Protein AF-A0A3C0QHV0-F1 (afdb_monomer_lite)

Sequence (164 aa):
MKIDFVPDALIFDVDGVLLNVERSFPEVIRQGIQKGWESVCGGITDSIGYTSEHERIFKRHGAFNDDYDIAWTMLSIAAFSGKKDLSAALPSPQMLSEELATFSADVISWISERYGAPVPRDAVRKMCAELYFGTEGAPGLYRLEIPMLGSNWEDLPLPVGVYT

Radius of gyration: 19.32 Å; chains: 1; bounding box: 57×33×51 Å

Secondary structure (DSSP, 8-state):
-------S-EEE-SBTTTEE-TTHHHHHHHHHHHHHHHHTS--B--S----HHHHHHHHHHSS--SHHHHHHHHHHHHHHTT-SBHHHHSPPHHHHHHHHHT--S-HHHHHHHHH-S-S-HHHHHHHHHHHHHEETTEE-GGGG-EE---S-GGGSSS-EEE--

Foldseek 3Di:
DDPPDDDQEAEFECDPTFKDCVFLLQVLLQVLLQCCCCPFLVAHEPDSQDDVLLVVLQVVLVLPPDSLLSSVLQNLQLSLQVDRYSNSRGDDSVRSNVLSVPDDDHSVVSSCVPRNCRGDSVVSVVSSVCQQPPDPVGHHSVVVMDGPDPDDCVPDPHHYHYDD

pLDDT: mean 90.97, std 7.18, range [48.31, 97.31]

Structure (mmCIF, N/CA/C/O backbone):
data_AF-A0A3C0QHV0-F1
#
_entry.id   AF-A0A3C0QHV0-F1
#
loop_
_atom_site.group_PDB
_atom_site.id
_atom_site.type_symbol
_atom_site.label_atom_id
_atom_site.label_alt_id
_atom_site.label_comp_id
_atom_site.label_asym_id
_atom_site.label_entity_id
_atom_site.label_seq_id
_atom_site.pdbx_PDB_ins_code
_atom_site.Cartn_x
_atom_site.Cartn_y
_atom_site.Cartn_z
_atom_site.occupancy
_atom_site.B_iso_or_equiv
_atom_site.auth_seq_id
_atom_site.auth_comp_id
_atom_site.auth_asym_id
_atom_site.auth_atom_id
_atom_site.pdbx_PDB_model_num
ATOM 1 N N . MET A 1 1 ? 37.385 19.005 -13.133 1.00 48.31 1 MET A N 1
ATOM 2 C CA . MET A 1 1 ? 37.689 17.612 -13.511 1.00 48.31 1 MET A CA 1
ATOM 3 C C . MET A 1 1 ? 36.564 17.162 -14.430 1.00 48.31 1 MET A C 1
ATOM 5 O O . MET A 1 1 ? 35.436 17.103 -13.963 1.00 48.31 1 MET A O 1
ATOM 9 N N . LYS A 1 2 ? 36.812 17.012 -15.738 1.00 54.16 2 LYS A N 1
ATOM 10 C CA . LYS A 1 2 ? 35.833 16.377 -16.630 1.00 54.16 2 LYS A CA 1
ATOM 11 C C . LYS A 1 2 ? 36.000 14.880 -16.436 1.00 54.16 2 LYS A C 1
ATOM 13 O O . LYS A 1 2 ? 37.113 14.381 -16.557 1.00 54.16 2 LYS A O 1
ATOM 18 N N . ILE A 1 3 ? 34.934 14.221 -16.019 1.00 58.59 3 ILE A N 1
ATOM 19 C CA . ILE A 1 3 ? 34.907 12.770 -15.945 1.00 58.59 3 ILE A CA 1
ATOM 20 C C . ILE A 1 3 ? 34.536 12.310 -17.355 1.00 58.59 3 ILE A C 1
ATOM 22 O O . ILE A 1 3 ? 33.419 12.569 -17.797 1.00 58.59 3 ILE A O 1
ATOM 26 N N . ASP A 1 4 ? 35.476 11.682 -18.062 1.00 75.81 4 ASP A N 1
ATOM 27 C CA . ASP A 1 4 ? 35.197 10.946 -19.299 1.00 75.81 4 ASP A CA 1
ATOM 28 C C . ASP A 1 4 ? 34.574 9.598 -18.905 1.00 75.81 4 ASP A C 1
ATOM 30 O O . ASP A 1 4 ? 35.237 8.564 -18.877 1.00 75.81 4 ASP A O 1
ATOM 34 N N . PHE A 1 5 ? 33.311 9.631 -18.476 1.00 82.19 5 PHE A N 1
ATOM 35 C CA . PHE A 1 5 ? 32.551 8.431 -18.136 1.00 82.19 5 PHE A CA 1
ATOM 36 C C . PHE A 1 5 ? 31.804 7.943 -19.374 1.00 82.19 5 PHE A C 1
ATOM 38 O O . PHE A 1 5 ? 30.937 8.647 -19.895 1.00 82.19 5 PHE A O 1
ATOM 45 N N . VAL A 1 6 ? 32.135 6.736 -19.827 1.00 85.69 6 VAL A N 1
ATOM 46 C CA . VAL A 1 6 ? 31.364 6.007 -20.836 1.00 85.69 6 VAL A CA 1
ATOM 47 C C . VAL A 1 6 ? 30.647 4.874 -20.098 1.00 85.69 6 VAL A C 1
ATOM 49 O O . VAL A 1 6 ? 31.328 3.992 -19.582 1.00 85.69 6 VAL A O 1
ATOM 52 N N . PRO A 1 7 ? 29.310 4.914 -19.971 1.00 88.62 7 PRO A N 1
ATOM 53 C CA . PRO A 1 7 ? 28.568 3.835 -19.331 1.00 88.62 7 PRO A CA 1
ATOM 54 C C . PRO A 1 7 ? 28.622 2.556 -20.172 1.00 88.62 7 PRO A C 1
ATOM 56 O O . PRO A 1 7 ? 28.420 2.604 -21.383 1.00 88.62 7 PRO A O 1
ATOM 59 N N . ASP A 1 8 ? 28.833 1.415 -19.512 1.00 93.44 8 ASP A N 1
ATOM 60 C CA . ASP A 1 8 ? 28.837 0.091 -20.152 1.00 93.44 8 ASP A CA 1
ATOM 61 C C . ASP A 1 8 ? 27.431 -0.527 -20.268 1.00 93.44 8 ASP A C 1
ATOM 63 O O . ASP A 1 8 ? 27.216 -1.436 -21.069 1.00 93.44 8 ASP A O 1
ATOM 67 N N . ALA A 1 9 ? 26.471 -0.059 -19.461 1.00 93.69 9 ALA A N 1
ATOM 68 C CA . ALA A 1 9 ? 25.104 -0.575 -19.417 1.00 93.69 9 ALA A CA 1
ATOM 69 C C . ALA A 1 9 ? 24.106 0.466 -18.885 1.00 93.69 9 ALA A C 1
ATOM 71 O O . ALA A 1 9 ? 24.480 1.420 -18.197 1.00 93.69 9 ALA A O 1
ATOM 72 N N . LEU A 1 10 ? 22.823 0.236 -19.169 1.00 92.62 10 LEU A N 1
ATOM 73 C CA . LEU A 1 10 ? 21.689 0.933 -18.564 1.00 92.62 10 LEU A CA 1
ATOM 74 C C . LEU A 1 10 ? 20.987 -0.018 -17.590 1.00 92.62 10 LEU A C 1
ATOM 76 O O . LEU A 1 10 ? 20.565 -1.105 -17.981 1.00 92.62 10 LEU A O 1
ATOM 80 N N . ILE A 1 11 ? 20.860 0.383 -16.327 1.00 93.88 11 ILE A N 1
ATOM 81 C CA . ILE A 1 11 ? 20.120 -0.375 -15.313 1.00 93.88 11 ILE A CA 1
ATOM 82 C C . ILE A 1 11 ? 18.906 0.450 -14.913 1.00 93.88 11 ILE A C 1
ATOM 84 O O . ILE A 1 11 ? 19.053 1.602 -14.503 1.00 93.88 11 ILE A O 1
ATOM 88 N N . PHE A 1 12 ? 17.724 -0.140 -15.051 1.00 93.25 12 PHE A N 1
ATOM 89 C CA . PHE A 1 12 ? 16.459 0.493 -14.707 1.00 93.25 12 PHE A CA 1
ATOM 90 C C . PHE A 1 12 ? 15.863 -0.155 -13.459 1.00 93.25 12 PHE A C 1
ATOM 92 O O . PHE A 1 12 ? 15.855 -1.380 -13.330 1.00 93.25 12 PHE A O 1
ATOM 99 N N . ASP A 1 13 ? 15.345 0.681 -12.568 1.00 92.56 13 ASP A N 1
ATOM 100 C CA . ASP A 1 13 ? 14.335 0.260 -11.598 1.00 92.56 13 ASP A CA 1
ATOM 101 C C . ASP A 1 13 ? 12.996 0.036 -12.325 1.00 92.56 13 ASP A C 1
ATOM 103 O O . ASP A 1 13 ? 12.833 0.468 -13.468 1.00 92.56 13 ASP A O 1
ATOM 107 N N . VAL A 1 14 ? 12.038 -0.643 -11.704 1.00 90.94 14 VAL A N 1
ATOM 108 C CA . VAL A 1 14 ? 10.705 -0.852 -12.279 1.00 90.94 14 VAL A CA 1
ATOM 109 C C . VAL A 1 14 ? 9.768 0.271 -11.856 1.00 90.94 14 VAL A C 1
ATOM 111 O O . VAL A 1 14 ? 9.270 1.015 -12.710 1.00 90.94 14 VAL A O 1
ATOM 114 N N . ASP A 1 15 ? 9.561 0.427 -10.555 1.00 88.88 15 ASP A N 1
ATOM 115 C CA . ASP A 1 15 ? 8.521 1.292 -10.009 1.00 88.88 15 ASP A CA 1
ATOM 116 C C . ASP A 1 15 ? 8.921 2.770 -10.102 1.00 88.88 15 ASP A C 1
ATOM 118 O O . ASP A 1 15 ? 9.958 3.205 -9.610 1.00 88.88 15 ASP A O 1
ATOM 122 N N . GLY A 1 16 ? 8.102 3.574 -10.782 1.00 87.00 16 GLY A N 1
ATOM 123 C CA . GLY A 1 16 ? 8.379 4.992 -11.029 1.00 87.00 16 GLY A CA 1
ATOM 124 C C . GLY A 1 16 ? 9.435 5.262 -12.109 1.00 87.00 16 GLY A C 1
ATOM 125 O O . GLY A 1 16 ? 9.715 6.428 -12.399 1.00 87.00 16 GLY A O 1
ATOM 126 N N . VAL A 1 17 ? 9.996 4.215 -12.728 1.00 91.69 17 VAL A N 1
ATOM 127 C CA . VAL A 1 17 ? 10.974 4.323 -13.824 1.00 91.69 17 VAL A CA 1
ATOM 128 C C . VAL A 1 17 ? 10.447 3.674 -15.102 1.00 91.69 17 VAL A C 1
ATOM 130 O O . VAL A 1 17 ? 10.313 4.353 -16.120 1.00 91.69 17 VAL A O 1
ATOM 133 N N . LEU A 1 18 ? 10.129 2.379 -15.066 1.00 92.62 18 LEU A N 1
ATOM 134 C CA . LEU A 1 18 ? 9.557 1.653 -16.205 1.00 92.62 18 LEU A CA 1
ATOM 135 C C . LEU A 1 18 ? 8.034 1.583 -16.143 1.00 92.62 18 LEU A C 1
ATOM 137 O O . LEU A 1 18 ? 7.381 1.578 -17.190 1.00 92.62 18 LEU A O 1
ATOM 141 N N . LEU A 1 19 ? 7.473 1.553 -14.935 1.00 93.25 19 LEU A N 1
ATOM 142 C CA . LEU A 1 19 ? 6.041 1.502 -14.675 1.00 93.25 19 LEU A CA 1
ATOM 143 C C . LEU A 1 19 ? 5.614 2.671 -13.793 1.00 93.25 19 LEU A C 1
ATOM 145 O O . LEU A 1 19 ? 6.181 2.917 -12.731 1.00 93.25 19 LEU A O 1
ATOM 149 N N . ASN A 1 20 ? 4.559 3.368 -14.209 1.00 92.62 20 ASN A N 1
ATOM 150 C CA . ASN A 1 20 ? 3.866 4.303 -13.342 1.00 92.62 20 ASN A CA 1
ATOM 151 C C . ASN A 1 20 ? 2.931 3.503 -12.428 1.00 92.62 20 ASN A C 1
ATOM 153 O O . ASN A 1 20 ? 1.907 2.992 -12.888 1.00 92.62 20 ASN A O 1
ATOM 157 N N . VAL A 1 21 ? 3.285 3.450 -11.144 1.00 90.69 21 VAL A N 1
ATOM 158 C CA . VAL A 1 21 ? 2.546 2.755 -10.079 1.00 90.69 21 VAL A CA 1
ATOM 159 C C . VAL A 1 21 ? 1.785 3.703 -9.142 1.00 90.69 21 VAL A C 1
ATOM 161 O O . VAL A 1 21 ? 1.209 3.263 -8.150 1.00 90.69 21 VAL A O 1
ATOM 164 N N . GLU A 1 22 ? 1.703 5.001 -9.465 1.00 88.69 22 GLU A N 1
ATOM 165 C CA . GLU A 1 22 ? 1.088 6.048 -8.621 1.00 88.69 22 GLU A CA 1
ATOM 166 C C . GLU A 1 22 ? -0.401 5.808 -8.317 1.00 88.69 22 GLU A C 1
ATOM 168 O O . GLU A 1 22 ? -0.996 6.494 -7.488 1.00 88.69 22 GLU A O 1
ATOM 173 N N . ARG A 1 23 ? -1.041 4.863 -9.013 1.00 90.19 23 ARG A N 1
ATOM 174 C CA . ARG A 1 23 ? -2.460 4.539 -8.837 1.00 90.19 23 ARG A CA 1
ATOM 175 C C . ARG A 1 23 ? -2.712 3.148 -8.279 1.00 90.19 23 ARG A C 1
ATOM 177 O O . ARG A 1 23 ? -3.725 2.982 -7.609 1.00 90.19 23 ARG A O 1
ATOM 184 N N . SER A 1 24 ? -1.864 2.157 -8.559 1.00 93.44 24 SER A N 1
ATOM 185 C CA . SER A 1 24 ? -2.141 0.765 -8.183 1.00 93.44 24 SER A CA 1
ATOM 186 C C . SER A 1 24 ? -2.031 0.571 -6.672 1.00 93.44 24 SER A C 1
ATOM 188 O O . SER A 1 24 ? -3.024 0.223 -6.033 1.00 93.44 24 SER A O 1
ATOM 190 N N . PHE A 1 25 ? -0.876 0.868 -6.076 1.00 93.00 25 PHE A N 1
ATOM 191 C CA . PHE A 1 25 ? -0.651 0.669 -4.641 1.00 93.00 25 PHE A CA 1
ATOM 192 C C . PHE A 1 25 ? -1.518 1.552 -3.735 1.00 93.00 25 PHE A C 1
ATOM 194 O O . PHE A 1 25 ? -2.119 1.004 -2.805 1.00 93.00 25 PHE A O 1
ATOM 201 N N . PRO A 1 26 ? -1.709 2.860 -4.002 1.00 94.19 26 PRO A N 1
ATOM 202 C CA . PRO A 1 26 ? -2.599 3.677 -3.174 1.00 94.19 26 PRO A CA 1
ATOM 203 C C . PRO A 1 26 ? -4.038 3.155 -3.183 1.00 94.19 26 PRO A C 1
ATOM 205 O O . PRO A 1 26 ? -4.721 3.164 -2.158 1.00 94.19 26 PRO A O 1
ATOM 208 N N . GLU A 1 27 ? -4.488 2.628 -4.323 1.00 95.81 27 GLU A N 1
ATOM 209 C CA . GLU A 1 27 ? -5.811 2.029 -4.458 1.00 95.81 27 GLU A CA 1
ATOM 210 C C . GLU A 1 27 ? -5.912 0.673 -3.741 1.00 95.81 27 GLU A C 1
ATOM 212 O O . GLU A 1 27 ? -6.942 0.393 -3.122 1.00 95.81 27 GLU A O 1
ATOM 217 N N . VAL A 1 28 ? -4.845 -0.140 -3.746 1.00 96.75 28 VAL A N 1
ATOM 218 C CA . VAL A 1 28 ? -4.761 -1.370 -2.938 1.00 96.75 28 VAL A CA 1
ATOM 219 C C . VAL A 1 28 ? -4.876 -1.037 -1.456 1.00 96.75 28 VAL A C 1
ATOM 221 O O . VAL A 1 28 ? -5.674 -1.666 -0.765 1.00 96.75 28 VAL A O 1
ATOM 224 N N . ILE A 1 29 ? -4.141 -0.036 -0.965 1.00 96.69 29 ILE A N 1
ATOM 225 C CA . ILE A 1 29 ? -4.196 0.380 0.443 1.00 96.69 29 ILE A CA 1
ATOM 226 C C . ILE A 1 29 ? -5.606 0.855 0.794 1.00 96.69 29 ILE A C 1
ATOM 228 O O . ILE A 1 29 ? -6.192 0.406 1.779 1.00 96.69 29 ILE A O 1
ATOM 232 N N . ARG A 1 30 ? -6.184 1.722 -0.042 1.00 96.06 30 ARG A N 1
ATOM 233 C CA . ARG A 1 30 ? -7.526 2.275 0.154 1.00 96.06 30 ARG A CA 1
ATOM 234 C C . ARG A 1 30 ? -8.585 1.175 0.236 1.00 96.06 30 ARG A C 1
ATOM 236 O O . ARG A 1 30 ? -9.348 1.126 1.199 1.00 96.06 30 ARG A O 1
ATOM 243 N N . GLN A 1 31 ? -8.625 0.275 -0.746 1.00 96.44 31 GLN A N 1
ATOM 244 C CA . GLN A 1 31 ? -9.582 -0.833 -0.754 1.00 96.44 31 GLN A CA 1
ATOM 245 C C . GLN A 1 31 ? -9.280 -1.868 0.335 1.00 96.44 31 GLN A C 1
ATOM 247 O O . GLN A 1 31 ? -10.212 -2.437 0.901 1.00 96.44 31 GLN A O 1
ATOM 252 N N . GLY A 1 32 ? -8.006 -2.096 0.651 1.00 96.69 32 GLY A N 1
ATOM 253 C CA . GLY A 1 32 ? -7.557 -3.002 1.705 1.00 96.69 32 GLY A CA 1
ATOM 254 C C . GLY A 1 32 ? -8.007 -2.541 3.087 1.00 96.69 32 GLY A C 1
ATOM 255 O O . GLY A 1 32 ? -8.518 -3.347 3.857 1.00 96.69 32 GLY A O 1
ATOM 256 N N . ILE A 1 33 ? -7.927 -1.240 3.376 1.00 96.94 33 ILE A N 1
ATOM 257 C CA . ILE A 1 33 ? -8.459 -0.658 4.615 1.00 96.94 33 ILE A CA 1
ATOM 258 C C . ILE A 1 33 ? -9.983 -0.808 4.663 1.00 96.94 33 ILE A C 1
ATOM 260 O O . ILE A 1 33 ? -10.515 -1.300 5.652 1.00 96.94 33 ILE A O 1
ATOM 264 N N . GLN A 1 34 ? -10.700 -0.449 3.596 1.00 96.38 34 GLN A N 1
ATOM 265 C CA . GLN A 1 34 ? -12.166 -0.542 3.576 1.00 96.38 34 GLN A CA 1
ATOM 266 C C . GLN A 1 34 ? -12.669 -1.985 3.744 1.00 96.38 34 GLN A C 1
ATOM 268 O O . GLN A 1 34 ? -13.530 -2.256 4.579 1.00 96.38 34 GLN A O 1
ATOM 273 N N . LYS A 1 35 ? -12.101 -2.934 2.991 1.00 95.56 35 LYS A N 1
ATOM 274 C CA . LYS A 1 35 ? -12.471 -4.353 3.085 1.00 95.56 35 LYS A CA 1
ATOM 275 C C . LYS A 1 35 ? -11.995 -4.978 4.392 1.00 95.56 35 LYS A C 1
ATOM 277 O O . LYS A 1 35 ? -12.721 -5.771 4.990 1.00 95.56 35 LYS A O 1
ATOM 282 N N . GLY A 1 36 ? -10.791 -4.636 4.844 1.00 95.88 36 GLY A N 1
ATOM 283 C CA . GLY A 1 36 ? -10.222 -5.115 6.100 1.00 95.88 36 GLY A CA 1
ATOM 284 C C . GLY A 1 36 ? -11.019 -4.645 7.309 1.00 95.88 36 GLY A C 1
ATOM 285 O O . GLY A 1 36 ? -11.219 -5.408 8.252 1.00 95.88 36 GLY A O 1
ATOM 286 N N . TRP A 1 37 ? -11.556 -3.430 7.260 1.00 96.75 37 TRP A N 1
ATOM 287 C CA . TRP A 1 37 ? -12.393 -2.905 8.327 1.00 96.75 37 TRP A CA 1
ATOM 288 C C . TRP A 1 37 ? -13.681 -3.709 8.503 1.00 96.75 37 TRP A C 1
ATOM 290 O O . TRP A 1 37 ? -14.006 -4.122 9.615 1.00 96.75 37 TRP A O 1
ATOM 300 N N . GLU A 1 38 ? -14.379 -4.004 7.408 1.00 95.31 38 GLU A N 1
ATOM 301 C CA . GLU A 1 38 ? -15.617 -4.788 7.452 1.00 95.31 38 GLU A CA 1
ATOM 302 C C . GLU A 1 38 ? -15.351 -6.256 7.799 1.00 95.31 38 GLU A C 1
ATOM 304 O O . GLU A 1 38 ? -15.977 -6.815 8.698 1.00 95.31 38 GLU A O 1
ATOM 309 N N . SER A 1 39 ? -14.414 -6.892 7.092 1.00 94.50 39 SER A N 1
ATOM 310 C CA . SER A 1 39 ? -14.234 -8.348 7.156 1.00 94.50 39 SER A CA 1
ATOM 311 C C . SER A 1 39 ? -13.348 -8.825 8.304 1.00 94.50 39 SER A C 1
ATOM 313 O O . SER A 1 39 ? -13.569 -9.922 8.815 1.00 94.50 39 SER A O 1
ATOM 315 N N . VAL A 1 40 ? -12.357 -8.028 8.717 1.00 93.69 40 VAL A N 1
ATOM 316 C CA . VAL A 1 40 ? -11.408 -8.403 9.778 1.00 93.69 40 VAL A CA 1
ATOM 317 C C . VAL A 1 40 ? -11.769 -7.733 11.098 1.00 93.69 40 VAL A C 1
ATOM 319 O O . VAL A 1 40 ? -11.723 -8.383 12.138 1.00 93.69 40 VAL A O 1
ATOM 322 N N . CYS A 1 41 ? -12.157 -6.455 11.065 1.00 92.75 41 CYS A N 1
ATOM 323 C CA . CYS A 1 41 ? -12.453 -5.688 12.280 1.00 92.75 41 CYS A CA 1
ATOM 324 C C . CYS A 1 41 ? -13.950 -5.682 12.649 1.00 92.75 41 CYS A C 1
ATOM 326 O O . CYS A 1 41 ? -14.300 -5.282 13.757 1.00 92.75 41 CYS A O 1
ATOM 328 N N . GLY A 1 42 ? -14.842 -6.124 11.750 1.00 93.31 42 GLY A N 1
ATOM 329 C CA . GLY A 1 42 ? -16.293 -6.147 11.981 1.00 93.31 42 GLY A CA 1
ATOM 330 C C . GLY A 1 42 ? -16.946 -4.758 12.041 1.00 93.31 42 GLY A C 1
ATOM 331 O O . GLY A 1 42 ? -18.030 -4.609 12.613 1.00 93.31 42 GLY A O 1
ATOM 332 N N . GLY A 1 43 ? -16.276 -3.737 11.503 1.00 94.38 43 GLY A N 1
ATOM 333 C CA . GLY A 1 43 ? -16.749 -2.357 11.485 1.00 94.38 43 GLY A CA 1
ATOM 334 C C . GLY A 1 43 ? -17.662 -2.034 10.297 1.00 94.38 43 GLY A C 1
ATOM 335 O O . GLY A 1 43 ? -17.999 -2.897 9.488 1.00 94.38 43 GLY A 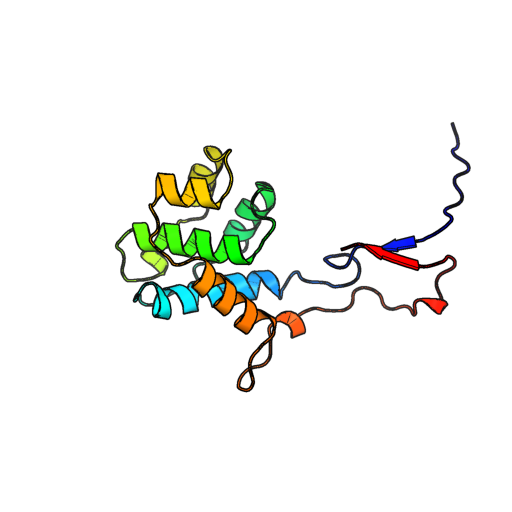O 1
ATOM 336 N N . ILE A 1 44 ? -18.080 -0.770 10.202 1.00 96.12 44 ILE A N 1
ATOM 337 C CA . ILE A 1 44 ? -18.882 -0.234 9.093 1.00 96.12 44 ILE A CA 1
ATOM 338 C C . ILE A 1 44 ? -18.020 0.735 8.281 1.00 96.12 44 ILE A C 1
ATOM 340 O O . ILE A 1 44 ? -17.480 1.696 8.832 1.00 96.12 44 ILE A O 1
ATOM 344 N N . THR A 1 45 ? -17.906 0.503 6.972 1.00 95.38 45 THR A N 1
ATOM 345 C CA . THR A 1 45 ? -17.216 1.419 6.056 1.00 95.38 45 THR A CA 1
ATOM 346 C C . THR A 1 45 ? -18.172 2.517 5.597 1.00 95.38 45 THR A C 1
ATOM 348 O O . THR A 1 45 ? -18.958 2.345 4.670 1.00 95.38 45 THR A O 1
ATOM 351 N N . ASP A 1 46 ? -18.093 3.673 6.250 1.00 94.88 46 ASP A N 1
ATOM 352 C CA . ASP A 1 46 ? -18.872 4.882 5.948 1.00 94.88 46 ASP A CA 1
ATOM 353 C C . ASP A 1 46 ? -18.058 5.958 5.204 1.00 94.88 46 ASP A C 1
ATOM 355 O O . ASP A 1 46 ? -18.581 7.009 4.833 1.00 94.88 46 ASP A O 1
ATOM 359 N N . SER A 1 47 ? -16.764 5.714 4.981 1.00 90.69 47 SER A N 1
ATOM 360 C CA . SER A 1 47 ? -15.853 6.668 4.353 1.00 90.69 47 SER A CA 1
ATOM 361 C C . SER A 1 47 ? -14.748 5.985 3.547 1.00 90.69 47 SER A C 1
ATOM 363 O O . SER A 1 47 ? -14.547 4.770 3.601 1.00 90.69 47 SER A O 1
ATOM 365 N N . ILE A 1 48 ? -14.024 6.787 2.763 1.00 86.88 48 ILE A N 1
ATOM 366 C CA . ILE A 1 48 ? -12.829 6.336 2.039 1.00 86.88 48 ILE A CA 1
ATOM 367 C C . ILE A 1 48 ? -11.640 6.170 2.994 1.00 86.88 48 ILE A C 1
ATOM 369 O O . ILE A 1 48 ? -10.847 5.246 2.822 1.00 86.88 48 ILE A O 1
ATOM 373 N N . GLY A 1 49 ? -11.538 7.037 4.006 1.00 82.88 49 GLY A N 1
ATOM 374 C CA . GLY A 1 49 ? -10.581 6.921 5.103 1.00 82.88 49 GLY A CA 1
ATOM 375 C C . GLY A 1 49 ? -9.128 7.260 4.754 1.00 82.88 49 GLY A C 1
ATOM 376 O O . GLY A 1 49 ? -8.539 8.156 5.350 1.00 82.88 49 GLY A O 1
ATOM 377 N N . TYR A 1 50 ? -8.551 6.565 3.775 1.00 93.62 50 TYR A N 1
ATOM 378 C CA . TYR A 1 50 ? -7.174 6.758 3.322 1.00 93.62 50 TYR A CA 1
ATOM 379 C C . TYR A 1 50 ? -7.081 7.855 2.257 1.00 93.62 50 TYR A C 1
ATOM 381 O O . TYR A 1 50 ? -7.878 7.898 1.318 1.00 93.62 50 TYR A O 1
ATOM 389 N N . THR A 1 51 ? -6.103 8.750 2.397 1.00 93.31 51 THR A N 1
ATOM 390 C CA . THR A 1 51 ? -5.913 9.916 1.519 1.00 93.31 51 THR A CA 1
ATOM 391 C C . THR A 1 51 ? -4.448 10.051 1.115 1.00 93.31 51 THR A C 1
ATOM 393 O O . THR A 1 51 ? -3.567 9.490 1.765 1.00 93.31 51 THR A O 1
ATOM 396 N N . SER A 1 52 ? -4.175 10.866 0.094 1.00 92.06 52 SER A N 1
ATOM 397 C CA . SER A 1 52 ? -2.806 11.183 -0.340 1.00 92.06 52 SER A CA 1
ATOM 398 C C . SER A 1 52 ? -1.949 11.828 0.757 1.00 92.06 52 SER A C 1
ATOM 400 O O . SER A 1 52 ? -0.722 11.745 0.725 1.00 92.06 52 SER A O 1
ATOM 402 N N . GLU A 1 53 ? -2.569 12.460 1.758 1.00 94.44 53 GLU A N 1
ATOM 403 C CA . GLU A 1 53 ? -1.847 13.001 2.909 1.00 94.44 53 GLU A CA 1
ATOM 404 C C . GLU A 1 53 ? -1.343 11.890 3.837 1.00 94.44 53 GLU A C 1
ATOM 406 O O . GLU A 1 53 ? -0.181 11.922 4.239 1.00 94.44 53 GLU A O 1
ATOM 411 N N . HIS A 1 54 ? -2.165 10.866 4.103 1.00 94.94 54 HIS A N 1
ATOM 412 C CA . HIS A 1 54 ? -1.727 9.677 4.843 1.00 94.94 54 HIS A CA 1
ATOM 413 C C . HIS A 1 54 ? -0.574 8.979 4.120 1.00 94.94 54 HIS A C 1
ATOM 415 O O . HIS A 1 54 ? 0.450 8.674 4.730 1.00 94.94 54 HIS A O 1
ATOM 421 N N . GLU A 1 55 ? -0.717 8.781 2.810 1.00 93.31 55 GLU A N 1
ATOM 422 C CA . GLU A 1 55 ? 0.314 8.174 1.969 1.00 93.31 55 GLU A CA 1
ATOM 423 C C . GLU A 1 55 ? 1.649 8.915 2.072 1.00 93.31 55 GLU A C 1
ATOM 425 O O . GLU A 1 55 ? 2.687 8.318 2.366 1.00 93.31 55 GLU A O 1
ATOM 430 N N . ARG A 1 56 ? 1.615 10.242 1.922 1.00 92.44 56 ARG A N 1
ATOM 431 C CA . ARG A 1 56 ? 2.803 11.090 2.027 1.00 92.44 56 ARG A CA 1
ATOM 432 C C . ARG A 1 56 ? 3.489 10.976 3.387 1.00 92.44 56 ARG A C 1
ATOM 434 O O . ARG A 1 56 ? 4.714 11.073 3.442 1.00 92.44 56 ARG A O 1
ATOM 441 N N . ILE A 1 57 ? 2.735 10.818 4.473 1.00 94.06 57 ILE A N 1
ATOM 442 C CA . ILE A 1 57 ? 3.303 10.655 5.815 1.00 94.06 57 ILE A CA 1
ATOM 443 C C . ILE A 1 57 ? 4.043 9.314 5.916 1.00 94.06 57 ILE A C 1
ATOM 445 O O . ILE A 1 57 ? 5.208 9.303 6.315 1.00 94.06 57 ILE A O 1
ATOM 449 N N . PHE A 1 58 ? 3.421 8.209 5.494 1.00 92.75 58 PHE A N 1
ATOM 450 C CA . PHE A 1 58 ? 4.053 6.884 5.528 1.00 92.75 58 PHE A CA 1
ATOM 451 C C . PHE A 1 58 ? 5.315 6.814 4.663 1.00 92.75 58 PHE A C 1
ATOM 453 O O . PHE A 1 58 ? 6.379 6.427 5.150 1.00 92.75 58 PHE A O 1
ATOM 460 N N . LYS A 1 59 ? 5.232 7.259 3.402 1.00 88.62 59 LYS A N 1
ATOM 461 C CA . LYS A 1 59 ? 6.354 7.189 2.450 1.00 88.62 59 LYS A CA 1
ATOM 462 C C . LYS A 1 59 ? 7.555 8.050 2.864 1.00 88.62 59 LYS A C 1
ATOM 464 O O . LYS A 1 59 ? 8.674 7.775 2.449 1.00 88.62 59 LYS A O 1
ATOM 469 N N . ARG A 1 60 ? 7.364 9.064 3.717 1.00 88.56 60 ARG A N 1
ATOM 470 C CA . ARG A 1 60 ? 8.461 9.885 4.264 1.00 88.56 60 ARG A CA 1
ATOM 471 C C . ARG A 1 60 ? 9.241 9.221 5.392 1.00 88.56 60 ARG A C 1
ATOM 473 O O . ARG A 1 60 ? 10.376 9.621 5.628 1.00 88.56 60 ARG A O 1
ATOM 480 N N . HIS A 1 61 ? 8.644 8.270 6.108 1.00 84.69 61 HIS A N 1
ATOM 481 C CA . HIS A 1 61 ? 9.277 7.648 7.275 1.00 84.69 61 HIS A CA 1
ATOM 482 C C . HIS A 1 61 ? 10.308 6.576 6.872 1.00 84.69 61 HIS A C 1
ATOM 484 O O . HIS A 1 61 ? 11.271 6.336 7.589 1.00 84.69 61 HIS A O 1
ATOM 490 N N . GLY A 1 62 ? 10.163 5.972 5.687 1.00 79.38 62 GLY A N 1
ATOM 491 C CA . GLY A 1 62 ? 11.124 5.011 5.120 1.00 79.38 62 GLY A CA 1
ATOM 492 C C . GLY A 1 62 ? 11.060 3.600 5.719 1.00 79.38 62 GLY A C 1
ATOM 493 O O . GLY A 1 62 ? 11.520 2.651 5.095 1.00 79.38 62 GLY A O 1
ATOM 494 N N . ALA A 1 63 ? 10.437 3.428 6.887 1.00 86.00 63 ALA A N 1
ATOM 495 C CA . ALA A 1 63 ? 10.144 2.111 7.459 1.00 86.00 63 ALA A CA 1
ATOM 496 C C . ALA A 1 63 ? 8.964 1.391 6.770 1.00 86.00 63 ALA A C 1
ATOM 498 O O . ALA A 1 63 ? 8.802 0.182 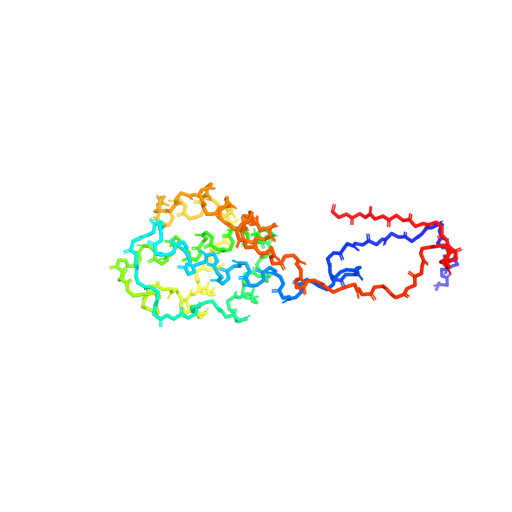6.920 1.00 86.00 63 ALA A O 1
ATOM 499 N N . PHE A 1 64 ? 8.152 2.121 5.999 1.00 87.88 64 PHE A N 1
ATOM 500 C CA . PHE A 1 64 ? 6.955 1.622 5.313 1.00 87.88 64 PHE A CA 1
ATOM 501 C C . PHE A 1 64 ? 7.215 1.396 3.820 1.00 87.88 64 PHE A C 1
ATOM 503 O O . PHE A 1 64 ? 6.585 2.015 2.961 1.00 87.88 64 PHE A O 1
ATOM 510 N N . ASN A 1 65 ? 8.179 0.523 3.520 1.00 82.69 65 ASN A N 1
ATOM 511 C CA . ASN A 1 65 ? 8.484 0.131 2.139 1.00 82.69 65 ASN A CA 1
ATOM 512 C C . ASN A 1 65 ? 7.460 -0.864 1.575 1.00 82.69 65 ASN A C 1
ATOM 514 O O . ASN A 1 65 ? 7.246 -0.888 0.371 1.00 82.69 65 ASN A O 1
ATOM 518 N N . ASP A 1 66 ? 6.814 -1.658 2.432 1.00 88.75 66 ASP A N 1
ATOM 519 C CA . ASP A 1 66 ? 5.752 -2.584 2.035 1.00 88.75 66 ASP A CA 1
ATOM 520 C C . ASP A 1 66 ? 4.379 -1.907 2.183 1.00 88.75 66 ASP A C 1
ATOM 522 O O . ASP A 1 66 ? 3.931 -1.594 3.290 1.00 88.75 66 ASP A O 1
ATOM 526 N N . ASP A 1 67 ? 3.691 -1.681 1.064 1.00 91.00 67 ASP A N 1
ATOM 527 C CA . ASP A 1 67 ? 2.376 -1.032 1.043 1.00 91.00 67 ASP A CA 1
ATOM 528 C C . ASP A 1 67 ? 1.301 -1.817 1.807 1.00 91.00 67 ASP A C 1
ATOM 530 O O . ASP A 1 67 ? 0.347 -1.238 2.333 1.00 91.00 67 ASP A O 1
ATOM 534 N N . TYR A 1 68 ? 1.449 -3.136 1.939 1.00 94.44 68 TYR A N 1
ATOM 535 C CA . TYR A 1 68 ? 0.487 -3.939 2.691 1.00 94.44 68 TYR A CA 1
ATOM 536 C C . TYR A 1 68 ? 0.634 -3.699 4.195 1.00 94.44 68 TYR A C 1
ATOM 538 O O . TYR A 1 68 ? -0.356 -3.787 4.927 1.00 94.44 68 TYR A O 1
ATOM 546 N N . ASP A 1 69 ? 1.834 -3.327 4.650 1.00 93.62 69 ASP A N 1
ATOM 547 C CA . ASP A 1 69 ? 2.067 -2.931 6.037 1.00 93.62 69 ASP A CA 1
ATOM 548 C C . ASP A 1 69 ? 1.437 -1.572 6.349 1.00 93.62 69 ASP A C 1
ATOM 550 O O . ASP A 1 69 ? 0.928 -1.394 7.451 1.00 93.62 69 ASP A O 1
ATOM 554 N N . ILE A 1 70 ? 1.336 -0.659 5.376 1.00 95.00 70 ILE A N 1
ATOM 555 C CA . ILE A 1 70 ? 0.579 0.593 5.542 1.00 95.00 70 ILE A CA 1
ATOM 556 C C . ILE A 1 70 ? -0.900 0.296 5.821 1.00 95.00 70 ILE A C 1
ATOM 558 O O . ILE A 1 70 ? -1.472 0.815 6.785 1.00 95.00 70 ILE A O 1
ATOM 562 N N . ALA A 1 71 ? -1.524 -0.558 5.003 1.00 95.88 71 ALA A N 1
ATOM 563 C CA . ALA A 1 71 ? -2.924 -0.942 5.191 1.00 95.88 71 ALA A CA 1
ATOM 564 C C . ALA A 1 71 ? -3.144 -1.623 6.553 1.00 95.88 71 ALA A C 1
ATOM 566 O O . ALA A 1 71 ? -4.082 -1.290 7.280 1.00 95.88 71 ALA A O 1
ATOM 567 N N . TRP A 1 72 ? -2.248 -2.540 6.925 1.00 95.88 72 TRP A N 1
ATOM 568 C CA . TRP A 1 72 ? -2.299 -3.233 8.210 1.00 95.88 72 TRP A CA 1
ATOM 569 C C . TRP A 1 72 ? -2.115 -2.291 9.406 1.00 95.88 72 TRP A C 1
ATOM 571 O O . TRP A 1 72 ? -2.862 -2.391 10.383 1.00 95.88 72 TRP A O 1
ATOM 581 N N . THR A 1 73 ? -1.177 -1.347 9.333 1.00 94.62 73 THR A N 1
ATOM 582 C CA . THR A 1 73 ? -0.965 -0.332 10.368 1.00 94.62 73 THR A CA 1
ATOM 583 C C . THR A 1 73 ? -2.206 0.532 10.555 1.00 94.62 73 THR A C 1
ATOM 585 O O . THR A 1 73 ? -2.670 0.688 11.683 1.00 94.62 73 THR A O 1
ATOM 588 N N . MET A 1 74 ? -2.794 1.034 9.466 1.00 95.12 74 MET A N 1
ATOM 589 C CA . MET A 1 74 ? -4.011 1.852 9.532 1.00 95.12 74 MET A CA 1
ATOM 590 C C . MET A 1 74 ? -5.174 1.093 10.179 1.00 95.12 74 MET A C 1
ATOM 592 O O . MET A 1 74 ? -5.849 1.632 11.055 1.00 95.12 74 MET A O 1
ATOM 596 N N . LEU A 1 75 ? -5.370 -0.176 9.807 1.00 95.62 75 LEU A N 1
ATOM 597 C CA . LEU A 1 75 ? -6.381 -1.042 10.418 1.00 95.62 75 LEU A CA 1
ATOM 598 C C . LEU A 1 75 ? -6.107 -1.313 11.89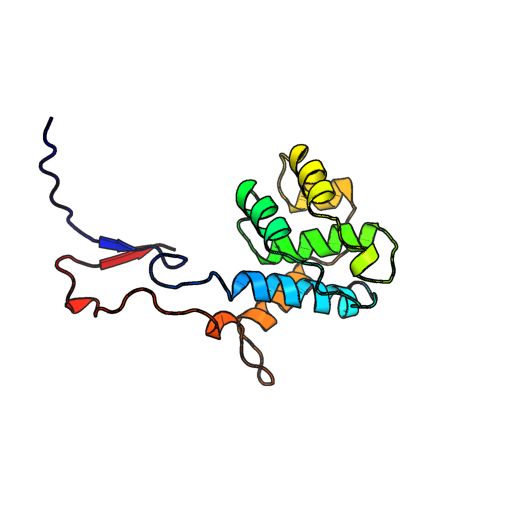8 1.00 95.62 75 LEU A C 1
ATOM 600 O O . LEU A 1 75 ? -7.039 -1.324 12.695 1.00 95.62 75 LEU A O 1
ATOM 604 N N . SER A 1 76 ? -4.845 -1.502 12.279 1.00 95.12 76 SER A N 1
ATOM 605 C CA . SER A 1 76 ? -4.469 -1.772 13.670 1.00 95.12 76 SER A CA 1
ATOM 606 C C . SER A 1 76 ? -4.727 -0.565 14.573 1.00 95.12 76 SER A C 1
ATOM 608 O O . SER A 1 76 ? -5.307 -0.718 15.648 1.00 95.12 76 SER A O 1
ATOM 610 N N . ILE A 1 77 ? -4.380 0.640 14.107 1.00 94.00 77 ILE A N 1
ATOM 611 C CA . ILE A 1 77 ? -4.690 1.893 14.810 1.00 94.00 77 ILE A CA 1
ATOM 612 C C . ILE A 1 77 ? -6.211 2.079 14.905 1.00 94.00 77 ILE A C 1
ATOM 614 O O . ILE A 1 77 ? -6.736 2.377 15.979 1.00 94.00 77 ILE A O 1
ATOM 618 N N . ALA A 1 78 ? -6.934 1.849 13.805 1.00 94.25 78 ALA A N 1
ATOM 619 C CA . ALA A 1 78 ? -8.387 1.986 13.777 1.00 94.25 78 ALA A CA 1
ATOM 620 C C . ALA A 1 78 ? -9.090 1.007 14.724 1.00 94.25 78 ALA A C 1
ATOM 622 O O . ALA A 1 78 ? -9.974 1.409 15.481 1.00 94.25 78 ALA A O 1
ATOM 623 N N . ALA A 1 79 ? -8.674 -0.259 14.740 1.00 94.06 79 ALA A N 1
ATOM 624 C CA . ALA A 1 79 ? -9.239 -1.284 15.612 1.00 94.06 79 ALA A CA 1
ATOM 625 C C . ALA A 1 79 ? -9.034 -0.947 17.097 1.00 94.06 79 ALA A C 1
ATOM 627 O O . ALA A 1 79 ? -9.921 -1.187 17.917 1.00 94.06 79 ALA A O 1
ATOM 628 N N . PHE A 1 80 ? -7.907 -0.318 17.442 1.00 93.50 80 PHE A N 1
ATOM 629 C CA . PHE A 1 80 ? -7.626 0.126 18.806 1.00 93.50 80 PHE A CA 1
ATOM 630 C C . PHE A 1 80 ? -8.551 1.261 19.287 1.00 93.50 80 PHE A C 1
ATOM 632 O O . PHE A 1 80 ? -8.797 1.392 20.484 1.00 93.50 80 PHE A O 1
ATOM 639 N N . SER A 1 81 ? -9.122 2.060 18.377 1.00 90.94 81 SER A N 1
ATOM 640 C CA . SER A 1 81 ? -10.015 3.179 18.731 1.00 90.94 81 SER A CA 1
ATOM 641 C C . SER A 1 81 ? -11.331 2.752 19.408 1.00 90.94 81 SER A C 1
ATOM 643 O O . SER A 1 81 ? -12.002 3.576 20.038 1.00 90.94 81 SER A O 1
ATOM 645 N N . GLY A 1 82 ? -11.743 1.487 19.236 1.00 87.56 82 GLY A N 1
ATOM 646 C CA . GLY A 1 82 ? -13.029 0.961 19.705 1.00 87.56 82 GLY A CA 1
ATOM 647 C C . GLY A 1 82 ? -14.257 1.570 19.013 1.00 87.56 82 GLY A C 1
ATOM 648 O O . GLY A 1 82 ? -15.379 1.416 19.500 1.00 87.56 82 GLY A O 1
ATOM 649 N N . LYS A 1 83 ? -14.071 2.302 17.908 1.00 93.75 83 LYS A N 1
ATOM 650 C CA . LYS A 1 83 ? -15.158 2.888 17.113 1.00 93.75 83 LYS A CA 1
ATOM 651 C C . LYS A 1 83 ? -15.694 1.883 16.098 1.00 93.75 83 LYS A C 1
ATOM 653 O O . LYS A 1 83 ? -14.989 0.974 15.677 1.00 93.75 83 LYS A O 1
ATOM 658 N N . LYS A 1 84 ? -16.961 2.060 15.712 1.00 93.88 84 LYS A N 1
ATOM 659 C CA . LYS A 1 84 ? -17.637 1.191 14.738 1.00 93.88 84 LYS A CA 1
ATOM 660 C C . LYS A 1 84 ? -17.517 1.709 13.304 1.00 93.88 84 LYS A C 1
ATOM 662 O O . LYS A 1 84 ? -17.278 0.925 12.389 1.00 93.88 84 LYS A O 1
ATOM 667 N N . ASP A 1 85 ? -17.682 3.013 13.127 1.00 96.88 85 ASP A N 1
ATOM 668 C CA . ASP A 1 85 ? -17.638 3.660 11.818 1.00 96.88 85 ASP A CA 1
ATOM 669 C C . ASP A 1 85 ? -16.187 3.975 11.440 1.00 96.88 85 ASP A C 1
ATOM 671 O O . ASP A 1 85 ? -15.425 4.495 12.262 1.00 96.88 85 ASP A O 1
ATOM 675 N N . LEU A 1 86 ? -15.800 3.652 10.203 1.00 95.06 86 LEU A N 1
ATOM 676 C CA . LEU A 1 86 ? -14.425 3.797 9.720 1.00 95.06 86 LEU A CA 1
ATOM 677 C C . LEU A 1 86 ? -13.931 5.246 9.814 1.00 95.06 86 LEU A C 1
ATOM 679 O O . LEU A 1 86 ? -12.787 5.480 10.205 1.00 95.06 86 LEU A O 1
ATOM 683 N N . SER A 1 87 ? -14.795 6.215 9.500 1.00 94.19 87 SER A N 1
ATOM 684 C CA . SER A 1 87 ? -14.477 7.648 9.555 1.00 94.19 87 SER A CA 1
ATOM 685 C C . SER A 1 87 ? -14.081 8.128 10.951 1.00 94.19 87 SER A C 1
ATOM 687 O O . SER A 1 87 ? -13.269 9.041 11.083 1.00 94.19 87 SER A O 1
ATOM 689 N N . ALA A 1 88 ? -14.641 7.507 11.991 1.00 94.44 88 ALA A N 1
ATOM 690 C CA . ALA A 1 88 ? -14.350 7.821 13.383 1.00 94.44 88 ALA A CA 1
ATOM 691 C C . ALA A 1 88 ? -13.179 7.000 13.942 1.00 94.44 88 ALA A C 1
ATOM 693 O O . ALA A 1 88 ? -12.592 7.397 14.949 1.00 94.44 88 ALA A O 1
ATOM 694 N N . ALA A 1 89 ? -12.886 5.845 13.339 1.00 94.44 89 ALA A N 1
ATOM 695 C CA . ALA A 1 89 ? -11.860 4.920 13.800 1.00 94.44 89 ALA A CA 1
ATOM 696 C C . ALA A 1 89 ? -10.463 5.271 13.277 1.00 94.44 89 ALA A C 1
ATOM 698 O O . ALA A 1 89 ? -9.486 5.158 14.016 1.00 94.44 89 ALA A O 1
ATOM 699 N N . LEU A 1 90 ? -10.355 5.676 12.008 1.00 94.31 90 LEU A N 1
ATOM 700 C CA . LEU A 1 90 ? -9.060 5.954 11.392 1.00 94.31 90 LEU A CA 1
ATOM 701 C C . LEU A 1 90 ? -8.365 7.165 12.027 1.00 94.31 90 LEU A C 1
ATOM 703 O O . LEU A 1 90 ? -9.023 8.156 12.358 1.00 94.31 90 LEU A O 1
ATOM 707 N N . PRO A 1 91 ? -7.026 7.127 12.157 1.00 93.62 91 PRO A N 1
ATOM 708 C CA . PRO A 1 91 ? -6.280 8.303 12.570 1.00 93.62 91 PRO A CA 1
ATOM 709 C C . PRO A 1 91 ? -6.410 9.389 11.500 1.00 93.62 91 PRO A C 1
ATOM 711 O O . PRO A 1 91 ? -6.351 9.103 10.309 1.00 93.62 91 PRO A O 1
ATOM 714 N N . SER A 1 92 ? -6.544 10.647 11.921 1.00 93.81 92 SER A N 1
ATOM 715 C CA . SER A 1 92 ? -6.354 11.774 11.002 1.00 93.81 92 SER A CA 1
ATOM 716 C C . SER A 1 92 ? -4.884 11.861 10.555 1.00 93.81 92 SER A C 1
ATOM 718 O O . SER A 1 92 ? -4.007 11.376 11.279 1.00 93.81 92 SER A O 1
ATOM 720 N N . PRO A 1 93 ? -4.562 12.542 9.436 1.00 94.94 93 PRO A N 1
ATOM 721 C CA . PRO A 1 93 ? -3.172 12.730 9.018 1.00 94.94 93 PRO A CA 1
ATOM 722 C C . PRO A 1 93 ? -2.300 13.372 10.104 1.00 94.94 93 PRO A C 1
ATOM 724 O O . PRO A 1 93 ? -1.167 12.953 10.324 1.00 94.94 93 PRO A O 1
ATOM 727 N N . GLN A 1 94 ? -2.841 14.342 10.845 1.00 94.06 94 GLN A N 1
ATOM 728 C CA . GLN A 1 94 ? -2.117 14.979 11.942 1.00 94.06 94 GLN A CA 1
ATOM 729 C C . GLN A 1 94 ? -1.793 13.983 13.064 1.00 94.06 94 GLN A C 1
ATOM 731 O O . GLN A 1 94 ? -0.637 13.881 13.470 1.00 94.06 94 GLN A O 1
ATOM 736 N N . MET A 1 95 ? -2.783 13.202 13.506 1.00 92.44 95 MET A N 1
ATOM 737 C CA . MET A 1 95 ? -2.568 12.158 14.514 1.00 92.44 95 MET A CA 1
ATOM 738 C C . MET A 1 95 ? -1.542 11.130 14.036 1.00 92.44 95 MET A C 1
ATOM 740 O O . MET A 1 95 ? -0.631 10.785 14.777 1.00 92.44 95 MET A O 1
ATOM 744 N N . LEU A 1 96 ? -1.646 10.679 12.783 1.00 93.69 96 LEU A N 1
ATOM 745 C CA . LEU A 1 96 ? -0.702 9.726 12.205 1.00 93.69 96 LEU A CA 1
ATOM 746 C C . LEU A 1 96 ? 0.731 10.284 12.172 1.00 93.69 96 LEU A C 1
ATOM 748 O O . LEU A 1 96 ? 1.687 9.565 12.458 1.00 93.69 96 LEU A O 1
ATOM 752 N N . SER A 1 97 ? 0.897 11.566 11.842 1.00 92.88 97 SER A N 1
ATOM 753 C CA . SER A 1 97 ? 2.210 12.213 11.853 1.00 92.88 97 SER A CA 1
ATOM 754 C C . SER A 1 97 ? 2.811 12.280 13.259 1.00 92.88 97 SER A C 1
ATOM 756 O O . SER A 1 97 ? 4.017 12.094 13.409 1.00 92.88 97 SER A O 1
ATOM 758 N N . GLU A 1 98 ? 2.001 12.563 14.280 1.00 91.50 98 GLU A N 1
ATOM 759 C CA . GLU A 1 98 ? 2.437 12.598 15.683 1.00 91.50 98 GLU A CA 1
ATOM 760 C C . GLU A 1 98 ? 2.812 11.197 16.188 1.00 91.50 98 GLU A C 1
ATOM 762 O O . GLU A 1 98 ? 3.838 11.022 16.847 1.00 91.50 98 GLU A O 1
ATOM 767 N N . GLU A 1 99 ? 2.029 10.188 15.808 1.00 88.25 99 GLU A N 1
ATOM 768 C CA . GLU A 1 99 ? 2.296 8.775 16.079 1.00 88.25 99 GLU A CA 1
ATOM 769 C C . GLU A 1 99 ? 3.669 8.347 15.536 1.00 88.25 99 GLU A C 1
ATOM 771 O O . GLU A 1 99 ? 4.537 7.876 16.282 1.00 88.25 99 GLU A O 1
ATOM 776 N N . LEU A 1 100 ? 3.908 8.608 14.249 1.00 88.94 100 LEU A N 1
ATOM 777 C CA . LEU A 1 100 ? 5.135 8.216 13.556 1.00 88.94 100 LEU A CA 1
ATOM 778 C C . LEU A 1 100 ? 6.366 9.044 13.946 1.00 88.94 100 LEU A C 1
ATOM 780 O O . LEU A 1 100 ? 7.489 8.565 13.792 1.00 88.94 100 LEU A O 1
ATOM 784 N N . ALA A 1 101 ? 6.196 10.244 14.508 1.00 85.94 101 ALA A N 1
ATOM 785 C CA . ALA A 1 101 ? 7.315 11.042 15.019 1.00 85.94 101 ALA A CA 1
ATOM 786 C C . ALA A 1 101 ? 8.056 10.354 16.181 1.00 85.94 101 ALA A C 1
ATOM 788 O O . ALA A 1 101 ? 9.233 10.621 16.414 1.00 85.94 101 ALA A O 1
ATOM 789 N N . THR A 1 102 ? 7.371 9.465 16.905 1.00 75.12 102 THR A N 1
ATOM 790 C CA . THR A 1 102 ? 7.936 8.710 18.038 1.00 75.12 102 THR A CA 1
ATOM 791 C C . THR A 1 102 ? 8.428 7.314 17.658 1.00 75.12 102 THR A C 1
ATOM 793 O O . THR A 1 102 ? 8.988 6.607 18.493 1.00 75.12 102 THR A O 1
ATOM 796 N N . PHE A 1 103 ? 8.224 6.912 16.404 1.00 79.81 103 PHE A N 1
ATOM 797 C CA . PHE A 1 103 ? 8.520 5.575 15.917 1.00 79.81 103 PHE A CA 1
ATOM 798 C C . PHE A 1 103 ? 9.963 5.468 15.405 1.00 79.81 103 PHE A C 1
ATOM 800 O O . PHE A 1 103 ? 10.381 6.221 14.524 1.00 79.81 103 PHE A O 1
ATOM 807 N N . SER A 1 104 ? 10.713 4.512 15.953 1.00 74.75 104 SER A N 1
ATOM 808 C CA . SER A 1 104 ? 12.108 4.226 15.582 1.00 74.75 104 SER A CA 1
ATOM 809 C C . SER A 1 104 ? 12.438 2.730 15.468 1.00 74.75 104 SER A C 1
ATOM 811 O O . SER A 1 104 ? 13.587 2.383 15.199 1.00 74.75 104 SER A O 1
ATOM 813 N N . ALA A 1 105 ? 11.455 1.850 15.685 1.00 73.62 105 ALA A N 1
ATOM 814 C CA . ALA A 1 105 ? 11.615 0.395 15.687 1.00 73.62 105 ALA A CA 1
ATOM 815 C C . ALA A 1 105 ? 11.202 -0.228 14.339 1.00 73.62 105 ALA A C 1
ATOM 817 O O . ALA A 1 105 ? 10.953 0.480 13.367 1.00 73.62 105 ALA A O 1
ATOM 818 N N . ASP A 1 106 ? 11.114 -1.556 14.259 1.00 87.12 106 ASP A N 1
ATOM 819 C CA . ASP A 1 106 ? 10.420 -2.212 13.152 1.00 87.12 106 ASP A CA 1
ATOM 820 C C . ASP A 1 106 ? 8.894 -2.054 13.295 1.00 87.12 106 ASP A C 1
ATOM 822 O O . ASP A 1 106 ? 8.358 -1.961 14.404 1.00 87.12 106 ASP A O 1
ATOM 826 N N . VAL A 1 107 ? 8.182 -2.008 12.163 1.00 88.62 107 VAL A N 1
ATOM 827 C CA . VAL A 1 107 ? 6.735 -1.717 12.128 1.00 88.62 107 VAL A CA 1
ATOM 828 C C . VAL A 1 107 ? 5.936 -2.746 12.937 1.00 88.62 107 VAL A C 1
ATOM 830 O O . VAL A 1 107 ? 4.969 -2.387 13.608 1.00 88.62 107 VAL A O 1
ATOM 833 N N . ILE A 1 108 ? 6.342 -4.019 12.910 1.00 89.31 108 ILE A N 1
ATOM 834 C CA . ILE A 1 108 ? 5.605 -5.110 13.558 1.00 89.31 108 ILE A CA 1
ATOM 835 C C . ILE A 1 108 ? 5.697 -4.994 15.079 1.00 89.31 108 ILE A C 1
ATOM 837 O O . ILE A 1 108 ? 4.663 -5.030 15.757 1.00 89.31 108 ILE A O 1
ATOM 841 N N . SER A 1 109 ? 6.907 -4.830 15.615 1.00 88.69 109 SER A N 1
ATOM 842 C CA . SER A 1 109 ? 7.128 -4.652 17.051 1.00 88.69 109 SER A CA 1
ATOM 843 C C . SER A 1 109 ? 6.454 -3.382 17.550 1.00 88.69 109 SER A C 1
ATOM 845 O O . SER A 1 109 ? 5.765 -3.425 18.563 1.00 88.69 109 SER A O 1
ATOM 847 N N . TRP A 1 110 ? 6.549 -2.275 16.806 1.00 89.50 110 TRP A N 1
ATOM 848 C CA . TRP A 1 110 ? 5.913 -1.016 17.198 1.00 89.50 110 TRP A CA 1
ATOM 849 C C . TRP A 1 110 ? 4.392 -1.124 17.324 1.00 89.50 110 TRP A C 1
ATOM 851 O O . TRP A 1 110 ? 3.832 -0.706 18.340 1.00 89.50 110 TRP A O 1
ATOM 861 N N . ILE A 1 111 ? 3.719 -1.724 16.337 1.00 90.12 111 ILE A N 1
ATOM 862 C CA . ILE A 1 111 ? 2.270 -1.950 16.420 1.00 90.12 111 ILE A CA 1
ATOM 863 C C . ILE A 1 111 ? 1.935 -2.871 17.595 1.00 90.12 111 ILE A C 1
ATOM 865 O O . ILE A 1 111 ? 1.025 -2.561 18.364 1.00 90.12 111 ILE A O 1
ATOM 869 N N . SER A 1 112 ? 2.708 -3.947 17.770 1.00 88.56 112 SER A N 1
ATOM 870 C CA . SER A 1 112 ? 2.514 -4.924 18.847 1.00 88.56 112 SER A CA 1
ATOM 871 C C . SER A 1 112 ? 2.645 -4.305 20.239 1.00 88.56 112 SER A C 1
ATOM 873 O O . SER A 1 112 ? 1.841 -4.589 21.122 1.00 88.56 112 SER A O 1
ATOM 875 N N . GLU A 1 113 ? 3.636 -3.441 20.444 1.00 89.69 113 GLU A N 1
ATOM 876 C CA . GLU A 1 113 ? 3.881 -2.771 21.722 1.00 89.69 113 GLU A CA 1
ATOM 877 C C . GLU A 1 113 ? 2.839 -1.690 22.020 1.00 89.69 113 GLU A C 1
ATOM 879 O O . GLU A 1 113 ? 2.396 -1.558 23.162 1.00 89.69 113 GLU A O 1
ATOM 884 N N . ARG A 1 114 ? 2.440 -0.912 21.006 1.00 89.19 114 ARG A N 1
ATOM 885 C CA . ARG A 1 114 ? 1.588 0.269 21.201 1.00 89.19 114 ARG A CA 1
ATOM 886 C C . ARG A 1 114 ? 0.097 -0.043 21.181 1.00 89.19 114 ARG A C 1
ATOM 888 O O . ARG A 1 114 ? -0.660 0.553 21.944 1.00 89.19 114 ARG A O 1
ATOM 895 N N . TYR A 1 115 ? -0.319 -0.970 20.326 1.00 88.94 115 TYR A N 1
ATOM 896 C CA . TYR A 1 115 ? -1.727 -1.292 20.083 1.00 88.94 115 TYR A CA 1
ATOM 897 C C . TYR A 1 115 ? -2.065 -2.758 20.379 1.00 88.94 115 TYR A C 1
ATOM 899 O O . TYR A 1 115 ? -3.224 -3.159 20.254 1.00 88.94 115 TYR A O 1
ATOM 907 N N . GLY A 1 116 ? -1.078 -3.565 20.782 1.00 83.44 116 GLY A N 1
ATOM 908 C CA . GLY A 1 116 ? -1.226 -5.014 20.875 1.00 83.44 116 GLY A CA 1
ATOM 909 C C . GLY A 1 116 ? -1.252 -5.665 19.490 1.00 83.44 116 GLY A C 1
ATOM 910 O O . GLY A 1 116 ? -0.732 -5.130 18.517 1.00 83.44 116 GLY A O 1
ATOM 911 N N . ALA A 1 117 ? -1.915 -6.816 19.372 1.00 71.06 117 ALA A N 1
ATOM 912 C CA . ALA A 1 117 ? -2.116 -7.506 18.094 1.00 71.06 117 ALA A CA 1
ATOM 913 C C . ALA A 1 117 ? -3.603 -7.500 17.676 1.00 71.06 117 ALA A C 1
ATOM 915 O O . ALA A 1 117 ? -4.240 -8.555 17.698 1.00 71.06 117 ALA A O 1
ATOM 916 N N . PRO A 1 118 ? -4.199 -6.336 17.336 1.00 75.25 118 PRO A N 1
ATOM 917 C CA . PRO A 1 118 ? -5.640 -6.248 17.098 1.00 75.25 118 PRO A CA 1
ATOM 918 C C . PRO A 1 118 ? -6.063 -6.861 15.756 1.00 75.25 118 PRO A C 1
ATOM 920 O O . PRO A 1 118 ? -7.185 -7.347 15.637 1.00 75.25 118 PRO A O 1
ATOM 923 N N . VAL A 1 119 ? -5.181 -6.856 14.750 1.00 92.12 119 VAL A N 1
ATOM 924 C CA . VAL A 1 119 ? -5.506 -7.271 13.378 1.00 92.12 119 VAL A CA 1
ATOM 925 C C . VAL A 1 119 ? -4.486 -8.303 12.877 1.00 92.12 119 VAL A C 1
ATOM 927 O O . VAL A 1 119 ? -3.286 -8.011 12.874 1.00 92.12 119 VAL A O 1
ATOM 930 N N . PRO A 1 120 ? -4.918 -9.493 12.411 1.00 93.81 120 PRO A N 1
ATOM 931 C CA . PRO A 1 120 ? -4.017 -10.500 11.853 1.00 93.81 120 PRO A CA 1
ATOM 932 C C . PRO A 1 120 ? -3.314 -10.000 10.583 1.00 93.81 120 PRO A C 1
ATOM 934 O O . PRO A 1 120 ? -3.935 -9.867 9.525 1.00 93.81 120 PRO A O 1
ATOM 937 N N . ARG A 1 121 ? -1.999 -9.757 10.671 1.00 94.06 121 ARG A N 1
ATOM 938 C CA . ARG A 1 121 ? -1.194 -9.211 9.566 1.00 94.06 121 ARG A CA 1
ATOM 939 C C . ARG A 1 121 ? -1.284 -10.057 8.298 1.00 94.06 121 ARG A C 1
ATOM 941 O O . ARG A 1 121 ? -1.534 -9.518 7.225 1.00 94.06 121 ARG A O 1
ATOM 948 N N . ASP A 1 122 ? -1.154 -11.377 8.413 1.00 94.44 122 ASP A N 1
ATOM 949 C CA . ASP A 1 122 ? -1.177 -12.277 7.252 1.00 94.44 122 ASP A CA 1
ATOM 950 C C . ASP A 1 122 ? -2.514 -12.252 6.503 1.00 94.44 122 ASP A C 1
ATOM 952 O O . ASP A 1 122 ? -2.539 -12.349 5.276 1.00 94.44 122 ASP A O 1
ATOM 956 N N . ALA A 1 123 ? -3.628 -12.060 7.218 1.00 95.44 123 ALA A N 1
ATOM 957 C CA . ALA A 1 123 ? -4.943 -11.932 6.597 1.00 95.44 123 ALA A CA 1
ATOM 958 C C . ALA A 1 123 ? -5.047 -10.639 5.774 1.00 95.44 123 ALA A C 1
ATOM 960 O O . ALA A 1 123 ? -5.527 -10.671 4.641 1.00 95.44 123 ALA A O 1
ATOM 961 N N . VAL A 1 124 ? -4.542 -9.520 6.310 1.00 96.12 124 VAL A N 1
ATOM 962 C CA . VAL A 1 124 ? -4.501 -8.239 5.587 1.00 96.12 124 VAL A CA 1
ATOM 963 C C . VAL A 1 124 ? -3.578 -8.332 4.376 1.00 96.12 124 VAL A C 1
ATOM 965 O O . VAL A 1 124 ? -3.970 -7.941 3.282 1.00 96.12 124 VAL A O 1
ATOM 968 N N . ARG A 1 125 ? -2.390 -8.927 4.524 1.00 96.12 125 ARG A N 1
ATOM 969 C CA . ARG A 1 125 ? -1.453 -9.118 3.405 1.00 96.12 125 ARG A CA 1
ATOM 970 C C . ARG A 1 125 ? -2.055 -9.954 2.288 1.00 96.12 125 ARG A C 1
ATOM 972 O O . ARG A 1 125 ? -1.960 -9.574 1.125 1.00 96.12 125 ARG A O 1
ATOM 979 N N . LYS A 1 126 ? -2.698 -11.072 2.633 1.00 96.06 126 LYS A N 1
ATOM 980 C CA . LYS A 1 126 ? -3.386 -11.921 1.658 1.00 96.06 126 LYS A CA 1
ATOM 981 C C . LYS A 1 126 ? -4.480 -11.141 0.925 1.00 96.06 126 LYS A C 1
ATOM 983 O O . LYS A 1 126 ? -4.556 -11.208 -0.296 1.00 96.06 126 LYS A O 1
ATOM 988 N N . MET A 1 127 ? -5.277 -10.364 1.654 1.00 96.50 127 MET A N 1
ATOM 989 C CA . MET A 1 127 ? -6.324 -9.527 1.069 1.00 96.50 127 MET A CA 1
ATOM 990 C C . MET A 1 127 ? -5.759 -8.464 0.119 1.00 96.50 127 MET A C 1
ATOM 992 O O . MET A 1 127 ? -6.274 -8.295 -0.985 1.00 96.50 127 MET A O 1
ATOM 996 N N . CYS A 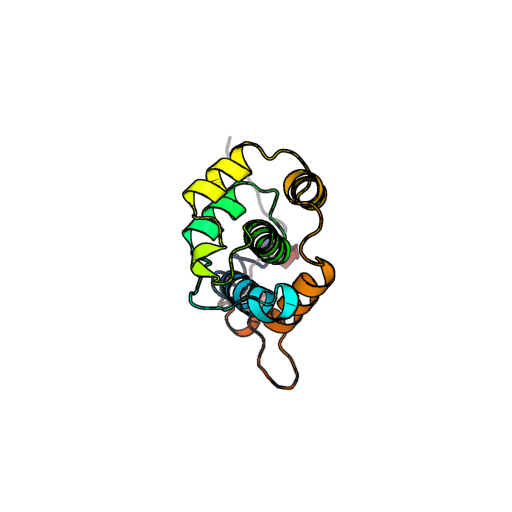1 128 ? -4.698 -7.759 0.514 1.00 97.12 128 CYS A N 1
ATOM 997 C CA . CYS A 1 128 ? -4.042 -6.776 -0.346 1.00 97.12 128 CYS A CA 1
ATOM 998 C C . CYS A 1 128 ? -3.436 -7.428 -1.597 1.00 97.12 128 CYS A C 1
ATOM 1000 O O . CYS A 1 128 ? -3.550 -6.868 -2.685 1.00 97.12 128 CYS A O 1
ATOM 1002 N N . ALA A 1 129 ? -2.874 -8.634 -1.477 1.00 96.81 129 ALA A N 1
ATOM 1003 C CA . ALA A 1 129 ? -2.386 -9.399 -2.621 1.00 96.81 129 ALA A CA 1
ATOM 1004 C C . ALA A 1 129 ? -3.524 -9.784 -3.582 1.00 96.81 129 ALA A C 1
ATOM 1006 O O . ALA A 1 129 ? -3.392 -9.607 -4.789 1.00 96.81 129 ALA A O 1
ATOM 1007 N N . GLU A 1 130 ? -4.666 -10.248 -3.070 1.00 97.25 130 GLU A N 1
ATOM 1008 C CA . GLU A 1 130 ? -5.848 -10.556 -3.889 1.00 97.25 130 GLU A CA 1
ATOM 1009 C C . GLU A 1 130 ? -6.426 -9.308 -4.575 1.00 97.25 130 GLU A C 1
ATOM 1011 O O . GLU A 1 130 ? -6.903 -9.388 -5.705 1.00 97.25 130 GLU A O 1
ATOM 1016 N N . LEU A 1 131 ? -6.361 -8.140 -3.929 1.00 97.31 131 LEU A N 1
ATOM 1017 C CA . LEU A 1 131 ? -6.711 -6.859 -4.552 1.00 97.31 131 LEU A CA 1
ATOM 1018 C C . LEU A 1 131 ? -5.729 -6.483 -5.667 1.00 97.31 131 LEU A C 1
ATOM 1020 O O . LEU A 1 131 ? -6.146 -6.055 -6.745 1.00 97.31 131 LEU A O 1
ATOM 1024 N N . TYR A 1 132 ? -4.431 -6.644 -5.414 1.00 97.31 132 TYR A N 1
ATOM 1025 C CA . TYR A 1 132 ? -3.387 -6.282 -6.362 1.00 97.31 132 TYR A CA 1
ATOM 1026 C C . TYR A 1 132 ? -3.397 -7.193 -7.591 1.00 97.31 132 TYR A C 1
ATOM 1028 O O . TYR A 1 132 ? -3.571 -6.694 -8.699 1.00 97.31 132 TYR A O 1
ATOM 1036 N N . PHE A 1 133 ? -3.291 -8.512 -7.402 1.00 97.19 133 PHE A N 1
ATOM 1037 C CA . PHE A 1 133 ? -3.240 -9.508 -8.480 1.00 97.19 133 PHE A CA 1
ATOM 1038 C C . PHE A 1 133 ? -4.612 -9.816 -9.090 1.00 97.19 133 PHE A C 1
ATOM 1040 O O . PHE A 1 133 ? -4.699 -10.221 -10.251 1.00 97.19 133 PHE A O 1
ATOM 1047 N N . GLY A 1 134 ? -5.690 -9.576 -8.345 1.00 96.31 134 GLY A N 1
ATOM 1048 C CA . GLY A 1 134 ? -7.043 -9.954 -8.728 1.00 96.31 134 GLY A CA 1
ATOM 1049 C C . GLY A 1 134 ? -7.394 -11.383 -8.325 1.00 96.31 134 GLY A C 1
ATOM 1050 O O . GLY A 1 134 ? -6.588 -12.141 -7.786 1.00 96.31 134 GLY A O 1
ATOM 1051 N N . THR A 1 135 ? -8.638 -11.753 -8.609 1.00 94.19 135 THR A N 1
ATOM 1052 C CA . THR A 1 135 ? -9.179 -13.101 -8.402 1.00 94.19 135 THR A CA 1
ATOM 1053 C C . THR A 1 135 ? -9.903 -13.559 -9.666 1.00 94.19 135 THR A C 1
ATOM 1055 O O . THR A 1 135 ? -10.053 -12.792 -10.617 1.00 94.19 135 THR A O 1
ATOM 105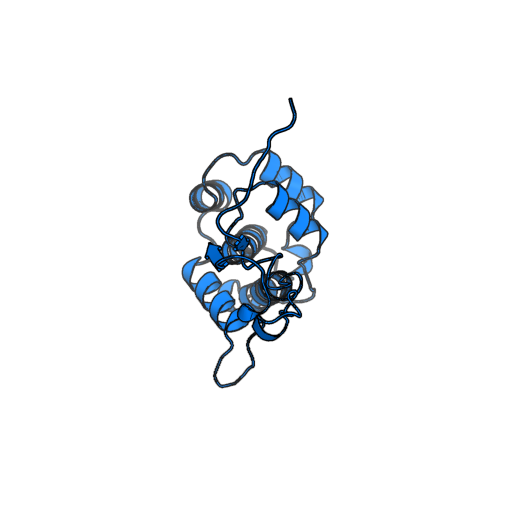8 N N . GLU A 1 136 ? -10.414 -14.792 -9.689 1.00 92.31 136 GLU A N 1
ATOM 1059 C CA . GLU A 1 136 ? -11.249 -15.265 -10.806 1.00 92.31 136 GLU A CA 1
ATOM 1060 C C . GLU A 1 136 ? -12.475 -14.364 -11.055 1.00 92.31 136 GLU A C 1
ATOM 1062 O O . GLU A 1 136 ? -12.927 -14.233 -12.191 1.00 92.31 136 GLU A O 1
ATOM 1067 N N . GLY A 1 137 ? -13.001 -13.718 -10.007 1.00 91.06 137 GLY A N 1
ATOM 1068 C CA . GLY A 1 137 ? -14.205 -12.886 -10.077 1.00 91.06 137 GLY A CA 1
ATOM 1069 C C . GLY A 1 137 ? -13.961 -11.383 -10.238 1.00 91.06 137 GLY A C 1
ATOM 1070 O O . GLY A 1 137 ? -14.923 -10.646 -10.451 1.00 91.06 137 GLY A O 1
ATOM 1071 N N . ALA A 1 138 ? -12.720 -10.900 -10.117 1.00 92.88 138 ALA A N 1
ATOM 1072 C CA . ALA A 1 138 ? -12.417 -9.470 -10.166 1.00 92.88 138 ALA A CA 1
ATOM 1073 C C . ALA A 1 138 ? -11.012 -9.192 -10.730 1.00 92.88 138 ALA A C 1
ATOM 1075 O O . ALA A 1 138 ? -10.047 -9.823 -10.294 1.00 92.88 138 ALA A O 1
ATOM 1076 N N . PRO A 1 139 ? -10.861 -8.227 -11.659 1.00 95.50 139 PRO A N 1
ATOM 1077 C CA . PRO A 1 139 ? -9.551 -7.858 -12.185 1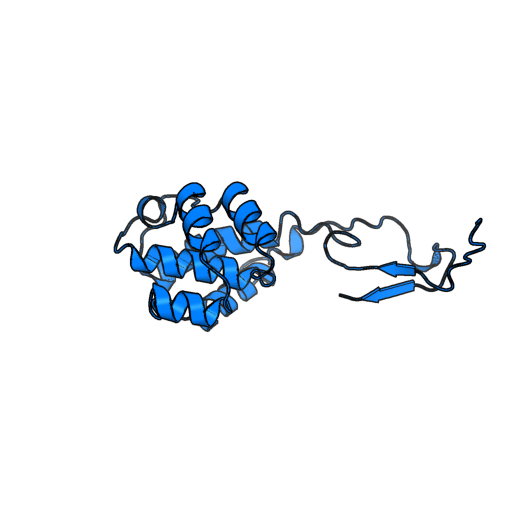.00 95.50 139 PRO A CA 1
ATOM 1078 C C . PRO A 1 139 ? -8.665 -7.243 -11.095 1.00 95.50 139 PRO A C 1
ATOM 1080 O O . PRO A 1 139 ? -9.148 -6.498 -10.244 1.00 95.50 139 PRO A O 1
ATOM 1083 N N . GLY A 1 140 ? -7.364 -7.528 -11.163 1.00 97.12 140 GLY A N 1
ATOM 1084 C CA . GLY A 1 140 ? -6.371 -6.968 -10.250 1.00 97.12 140 GLY A CA 1
ATOM 1085 C C . GLY A 1 140 ? -6.076 -5.492 -10.498 1.00 97.12 140 GLY A C 1
ATOM 1086 O O . GLY A 1 140 ? -6.137 -5.008 -11.634 1.00 97.12 140 GLY A O 1
ATOM 1087 N N . LEU A 1 141 ? -5.718 -4.789 -9.425 1.00 97.19 141 LEU A N 1
ATOM 1088 C CA . LEU A 1 141 ? -5.334 -3.379 -9.449 1.00 97.19 141 LEU A CA 1
ATOM 1089 C C . LEU A 1 141 ? -3.977 -3.119 -10.118 1.00 97.19 141 LEU A C 1
ATOM 1091 O O . LEU A 1 141 ? -3.745 -1.983 -10.527 1.00 97.19 141 LEU A O 1
ATOM 1095 N N . TYR A 1 142 ? -3.143 -4.146 -10.344 1.00 94.94 142 TYR A N 1
ATOM 1096 C CA . TYR A 1 142 ? -1.937 -4.036 -11.187 1.00 94.94 142 TYR A CA 1
ATOM 1097 C C . TYR A 1 142 ? -2.256 -3.467 -12.585 1.00 94.94 142 TYR A C 1
ATOM 1099 O O . TYR A 1 142 ? -1.430 -2.835 -13.230 1.00 94.94 142 TYR A O 1
ATOM 1107 N N . ARG A 1 143 ? -3.499 -3.622 -13.064 1.00 95.38 143 ARG A N 1
ATOM 1108 C CA . ARG A 1 143 ? -3.959 -3.069 -14.350 1.00 95.38 143 ARG A CA 1
ATOM 1109 C C . ARG A 1 143 ? -4.091 -1.544 -14.375 1.00 95.38 143 ARG A C 1
ATOM 1111 O O . ARG A 1 143 ? -4.380 -0.991 -15.433 1.00 95.38 143 ARG A O 1
ATOM 1118 N N . LEU A 1 144 ? -3.962 -0.876 -13.230 1.00 95.44 144 LEU A N 1
ATOM 1119 C CA . LEU A 1 144 ? -3.904 0.585 -13.156 1.00 95.44 144 LEU A CA 1
ATOM 1120 C C . LEU A 1 144 ? -2.516 1.133 -13.507 1.00 95.44 144 LEU A C 1
ATOM 1122 O O . LEU A 1 144 ? -2.387 2.345 -13.680 1.00 95.44 144 LEU A O 1
ATOM 1126 N N . GLU A 1 145 ? -1.509 0.266 -13.600 1.00 95.44 145 GLU A N 1
ATOM 1127 C CA . GLU A 1 145 ? -0.137 0.639 -13.920 1.00 95.44 145 GLU A CA 1
ATOM 1128 C C . GLU A 1 145 ? 0.010 0.940 -15.408 1.00 95.44 145 GLU A C 1
ATOM 1130 O O . GLU A 1 145 ? -0.608 0.300 -16.266 1.00 95.44 145 GLU A O 1
ATOM 1135 N N . ILE A 1 146 ? 0.826 1.945 -15.719 1.00 94.38 146 ILE A N 1
ATOM 1136 C CA . ILE A 1 146 ? 1.013 2.427 -17.089 1.00 94.38 146 ILE A CA 1
ATOM 1137 C C . ILE A 1 146 ? 2.500 2.343 -17.441 1.00 94.38 146 ILE A C 1
ATOM 1139 O O . ILE A 1 146 ? 3.317 2.882 -16.693 1.00 94.38 146 ILE A O 1
ATOM 1143 N N . PRO A 1 147 ? 2.875 1.727 -18.578 1.00 92.75 147 PRO A N 1
ATOM 1144 C CA . PRO A 1 147 ? 4.250 1.761 -19.062 1.00 92.75 147 PRO A CA 1
ATOM 1145 C C . PRO A 1 147 ? 4.747 3.198 -19.236 1.00 92.75 147 PRO A C 1
ATOM 1147 O O . PRO A 1 147 ? 4.092 4.015 -19.885 1.00 92.75 147 PRO A O 1
ATOM 1150 N N . MET A 1 148 ? 5.912 3.500 -18.669 1.00 91.81 148 MET A N 1
ATOM 1151 C CA . MET A 1 148 ? 6.577 4.801 -18.803 1.00 91.81 148 MET A CA 1
ATOM 1152 C C . MET A 1 148 ? 7.611 4.807 -19.930 1.00 91.81 148 MET A C 1
ATOM 1154 O O . MET A 1 148 ? 7.901 5.860 -20.498 1.00 91.81 148 MET A O 1
ATOM 1158 N N . LEU A 1 149 ? 8.136 3.633 -20.292 1.00 87.00 149 LEU A N 1
ATOM 1159 C CA . LEU A 1 149 ? 9.024 3.478 -21.436 1.00 87.00 149 LEU A CA 1
ATOM 1160 C C . LEU A 1 149 ? 8.210 3.240 -22.716 1.00 87.00 149 LEU A C 1
ATOM 1162 O O . LEU A 1 149 ? 7.464 2.270 -22.820 1.00 87.00 149 LEU A O 1
ATOM 1166 N N . GLY A 1 150 ? 8.376 4.127 -23.699 1.00 84.50 150 GLY A N 1
ATOM 1167 C CA . GLY A 1 150 ? 7.730 4.030 -25.015 1.00 84.50 150 GLY A CA 1
ATOM 1168 C C . GLY A 1 150 ? 8.604 3.430 -26.123 1.00 84.50 150 GLY A C 1
ATOM 1169 O O . GLY A 1 150 ? 8.165 3.382 -27.269 1.00 84.50 150 GLY A O 1
ATOM 1170 N N . SER A 1 151 ? 9.830 3.012 -25.802 1.00 84.31 151 SER A N 1
ATOM 1171 C CA . SER A 1 151 ? 10.826 2.506 -26.759 1.00 84.31 151 SER A CA 1
ATOM 1172 C C . SER A 1 151 ? 11.062 1.010 -26.572 1.00 84.31 151 SER A C 1
ATOM 1174 O O . SER A 1 151 ? 10.925 0.497 -25.460 1.00 84.31 151 SER A O 1
ATOM 1176 N N . ASN A 1 152 ? 11.452 0.310 -27.639 1.00 86.88 152 ASN A N 1
ATOM 1177 C CA . ASN A 1 152 ? 11.908 -1.070 -27.516 1.00 86.88 152 ASN A CA 1
ATOM 1178 C C . ASN A 1 152 ? 13.300 -1.100 -26.860 1.00 86.88 152 ASN A C 1
ATOM 1180 O O . ASN A 1 152 ? 14.121 -0.211 -27.081 1.00 86.88 152 ASN A O 1
ATOM 1184 N N . TRP A 1 153 ? 13.578 -2.135 -26.069 1.00 88.69 153 TRP A N 1
ATOM 1185 C CA . TRP A 1 153 ? 14.889 -2.361 -25.461 1.00 88.69 153 TRP A CA 1
ATOM 1186 C C . TRP A 1 153 ? 16.018 -2.469 -26.492 1.00 88.69 153 TRP A C 1
ATOM 1188 O O . TRP A 1 153 ? 17.128 -2.023 -26.218 1.00 88.69 153 TRP A O 1
ATOM 1198 N N . GLU A 1 154 ? 15.733 -3.022 -27.675 1.00 87.81 154 GLU A N 1
ATOM 1199 C CA . GLU A 1 154 ? 16.698 -3.160 -28.776 1.00 87.81 154 GLU A CA 1
ATOM 1200 C C . GLU A 1 154 ? 17.105 -1.813 -29.392 1.00 87.81 154 GLU A C 1
ATOM 1202 O O . GLU A 1 154 ? 18.170 -1.713 -29.998 1.00 87.81 154 GLU A O 1
ATOM 1207 N N . ASP A 1 155 ? 16.292 -0.769 -29.204 1.00 92.75 155 ASP A N 1
ATOM 1208 C CA . ASP A 1 155 ? 16.576 0.576 -29.710 1.00 92.75 155 ASP A CA 1
ATOM 1209 C C . ASP A 1 155 ? 17.503 1.373 -28.770 1.00 92.75 155 ASP A C 1
ATOM 1211 O O . ASP A 1 155 ? 17.889 2.505 -29.078 1.00 92.75 155 ASP A O 1
ATOM 1215 N N . LEU A 1 156 ? 17.854 0.818 -27.602 1.00 90.94 156 LEU A N 1
ATOM 1216 C CA . LEU A 1 156 ? 18.729 1.473 -26.634 1.00 90.94 156 LEU A CA 1
ATOM 1217 C C . LEU A 1 156 ? 20.211 1.246 -26.984 1.00 90.94 156 LEU A C 1
ATOM 1219 O O . LEU A 1 156 ? 20.609 0.155 -27.383 1.00 90.94 156 LEU A O 1
ATOM 1223 N N . PRO A 1 157 ? 21.074 2.265 -26.814 1.00 91.50 157 PRO A N 1
ATOM 1224 C CA . PRO A 1 157 ? 22.446 2.244 -27.331 1.00 91.50 157 PRO A CA 1
ATOM 1225 C C . PRO A 1 157 ? 23.416 1.360 -26.530 1.00 91.50 157 PRO A C 1
ATOM 1227 O O . PRO A 1 157 ? 24.594 1.285 -26.874 1.00 91.50 157 PRO A O 1
ATOM 1230 N N . LEU A 1 158 ? 22.955 0.744 -25.441 1.00 93.44 158 LEU A N 1
ATOM 1231 C CA . LEU A 1 158 ? 23.760 -0.028 -24.499 1.00 93.44 158 LEU A CA 1
ATOM 1232 C C . LEU A 1 158 ? 22.972 -1.253 -24.019 1.00 93.44 158 LEU A C 1
ATOM 1234 O O . LEU A 1 158 ? 21.741 -1.210 -24.016 1.00 93.44 158 LEU A O 1
ATOM 1238 N N . PRO A 1 159 ? 23.656 -2.312 -23.548 1.00 94.12 159 PRO A N 1
ATOM 1239 C CA . PRO A 1 159 ? 23.016 -3.417 -22.847 1.00 94.12 159 PRO A CA 1
ATOM 1240 C C . PRO A 1 159 ? 22.148 -2.932 -21.684 1.00 94.12 159 PRO A C 1
ATOM 1242 O O . PRO A 1 159 ? 22.527 -2.010 -20.955 1.00 94.12 159 PRO A O 1
ATOM 1245 N N . VAL A 1 160 ? 21.001 -3.583 -21.497 1.00 93.19 160 VAL A N 1
ATOM 1246 C CA . VAL A 1 160 ? 19.995 -3.175 -20.515 1.00 93.19 160 VAL A CA 1
ATOM 1247 C C . VAL A 1 160 ? 19.770 -4.258 -19.468 1.00 93.19 160 VAL A C 1
ATOM 1249 O O . VAL A 1 160 ? 19.682 -5.439 -19.799 1.00 93.19 160 VAL A O 1
ATOM 1252 N N . GLY A 1 161 ? 19.647 -3.846 -18.209 1.00 91.88 161 GLY A N 1
ATOM 1253 C CA . GLY A 1 161 ? 19.227 -4.688 -17.095 1.00 91.88 161 GLY A CA 1
ATOM 1254 C C . GLY A 1 161 ? 18.122 -4.032 -16.270 1.00 91.88 161 GLY A C 1
ATOM 1255 O O . GLY A 1 161 ? 17.950 -2.813 -16.294 1.00 91.88 161 GLY A O 1
ATOM 1256 N N . VAL A 1 162 ? 17.394 -4.856 -15.519 1.00 93.44 162 VAL A N 1
ATOM 1257 C CA . VAL A 1 162 ? 16.405 -4.415 -14.527 1.00 93.44 162 VAL A CA 1
ATOM 1258 C C . VAL A 1 162 ? 16.877 -4.850 -13.143 1.00 93.44 162 VAL A C 1
ATOM 1260 O O . VAL A 1 162 ? 17.313 -5.991 -12.977 1.00 93.44 162 VAL A O 1
ATOM 1263 N N . TYR A 1 163 ? 16.798 -3.948 -12.169 1.00 90.88 163 TYR A N 1
ATOM 1264 C CA . TYR A 1 163 ? 17.059 -4.225 -10.758 1.00 90.88 163 TYR A CA 1
ATOM 1265 C C . TYR A 1 163 ? 15.924 -3.624 -9.928 1.00 90.88 163 TYR A C 1
ATOM 1267 O O . TYR A 1 163 ? 15.770 -2.408 -9.930 1.00 90.88 163 TYR A O 1
ATOM 1275 N N . THR A 1 164 ? 15.142 -4.478 -9.266 1.00 84.62 164 THR A N 1
ATOM 1276 C CA . THR A 1 164 ? 13.930 -4.135 -8.507 1.00 84.62 164 THR A CA 1
ATOM 1277 C C . THR A 1 164 ? 13.863 -4.920 -7.209 1.00 84.62 164 THR A C 1
ATOM 1279 O O . THR A 1 164 ? 14.488 -6.008 -7.147 1.00 84.62 164 THR A O 1
#